Protein AF-A0A2G9U7H6-F1 (afdb_monomer_lite)

Secondary structure (DSSP, 8-state):
-HHHHHHHHHHHHHHHHHHHHHHHSPPSEEEEEEPPPGGGSTT--PPEEEEEEEETTEEEEEEE--TT--S-EEEEEETTTTEEEEEEGGGGGT--EEEEEE--TTT---HHHHHHHHHHHTT-S--SS-------EEEEE-SS-GGGTSSS--GGGTTPEEEEEEE-SS-GGG-

Radius of gyration: 20.84 Å; chains: 1; bounding box: 71×37×54 Å

pLDDT: mean 87.82, std 8.72, range [56.84, 98.0]

Foldseek 3Di:
DVVVVVVVVVVVVVVVVVVCVVLPFQDQWFKFWEFDPPVQQPPDGDTWIWIWGDDAQKIWIWIDDHTVDPFIWIWIQRLVLQKIKIWTPVVVPPFGEIEMEGHDCPPPPTPRSVSNVRNVRRPPPYDPDDDDDAQFWDKDFDPDDCQVSHVNGDPSCVRGGYIYIDGHPDRPPPD

Organism: Teladorsagia circumcincta (NCBI:txid45464)

Sequence (175 aa):
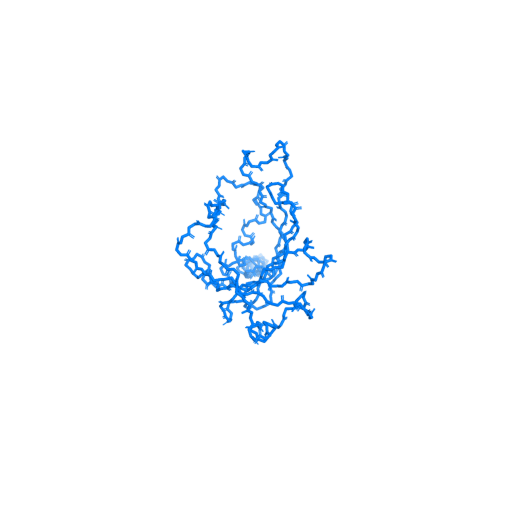MCIFLVVLGTICAIIAAIILSQVLKPPKNAHFSWQAPEQYRGGQNNPVRIDMKADNDQIRLQMQGALPFKGNYITYYDFKTNRVAVIDETLKSNSKMCFVMPLDRSNLRDADTMRRAAGRSTNKDSQTKGWDESWQYLPAPMVVNGQKIFDPPIPECEGARWVQLDYVANNQKSA

Structure (mmCIF, N/CA/C/O backbone):
data_AF-A0A2G9U7H6-F1
#
_entry.id   AF-A0A2G9U7H6-F1
#
loop_
_atom_site.group_PDB
_atom_site.id
_atom_site.type_symbol
_atom_site.label_atom_id
_atom_site.label_alt_id
_atom_site.label_comp_id
_atom_site.label_asym_id
_atom_site.label_entity_id
_atom_site.label_seq_id
_atom_site.pdbx_PDB_ins_code
_atom_site.Cartn_x
_atom_site.Cartn_y
_atom_site.Cartn_z
_atom_site.occupancy
_atom_site.B_iso_or_equiv
_atom_site.auth_seq_id
_atom_site.auth_comp_id
_atom_site.auth_asym_id
_atom_site.auth_atom_id
_atom_site.pdbx_PDB_model_num
ATOM 1 N N . MET A 1 1 ? 46.409 -8.366 -32.058 1.00 65.12 1 MET A N 1
ATOM 2 C CA . MET A 1 1 ? 45.033 -7.955 -32.423 1.00 65.12 1 MET A CA 1
ATOM 3 C C . MET A 1 1 ? 43.967 -8.888 -31.841 1.00 65.12 1 MET A C 1
ATOM 5 O O . MET A 1 1 ? 43.068 -8.387 -31.183 1.00 65.12 1 MET A O 1
ATOM 9 N N . CYS A 1 2 ? 44.090 -10.218 -31.965 1.00 75.75 2 CYS A N 1
ATOM 10 C CA . CYS A 1 2 ? 43.107 -11.164 -31.402 1.00 75.75 2 CYS A CA 1
ATOM 11 C C . CYS A 1 2 ? 42.929 -11.069 -29.877 1.00 75.75 2 CYS A C 1
ATOM 13 O O . CYS A 1 2 ? 41.802 -11.064 -29.401 1.00 75.75 2 CYS A O 1
ATOM 15 N N . ILE A 1 3 ? 44.015 -10.914 -29.110 1.00 81.62 3 ILE A N 1
ATOM 16 C CA . ILE A 1 3 ? 43.941 -10.801 -27.640 1.00 81.62 3 ILE A CA 1
ATOM 17 C C . ILE A 1 3 ? 43.140 -9.560 -27.213 1.00 81.62 3 ILE A C 1
ATOM 19 O O . ILE A 1 3 ? 42.321 -9.637 -26.307 1.00 81.62 3 ILE A O 1
ATOM 23 N N . PHE A 1 4 ? 43.315 -8.435 -27.910 1.00 84.38 4 PHE A N 1
ATOM 24 C CA . PHE A 1 4 ? 42.593 -7.195 -27.617 1.00 84.38 4 PHE A CA 1
ATOM 25 C C . PHE A 1 4 ? 41.082 -7.331 -27.862 1.00 84.38 4 PHE A C 1
ATOM 27 O O . PHE A 1 4 ? 40.287 -6.895 -27.037 1.00 84.38 4 PHE A O 1
ATOM 34 N N . LEU A 1 5 ? 40.678 -7.997 -28.950 1.00 86.44 5 LEU A N 1
ATOM 35 C CA . LEU A 1 5 ? 39.264 -8.255 -29.249 1.00 86.44 5 LEU A CA 1
ATOM 36 C C . LEU A 1 5 ? 38.622 -9.222 -28.245 1.00 86.44 5 LEU A C 1
ATOM 38 O O . LEU A 1 5 ? 37.474 -9.022 -27.858 1.00 86.44 5 LEU A O 1
ATOM 42 N N . VAL A 1 6 ? 39.368 -10.231 -27.785 1.00 88.00 6 VAL A N 1
ATOM 43 C CA . VAL A 1 6 ? 38.900 -11.155 -26.740 1.00 88.00 6 VAL A CA 1
ATOM 44 C C . VAL A 1 6 ? 38.703 -10.416 -25.415 1.00 88.00 6 VAL A C 1
ATOM 46 O O . VAL A 1 6 ? 37.664 -10.582 -24.785 1.00 88.00 6 VAL A O 1
ATOM 49 N N . VAL A 1 7 ? 39.644 -9.551 -25.023 1.00 91.12 7 VAL A N 1
ATOM 50 C CA . VAL A 1 7 ? 39.528 -8.732 -23.803 1.00 91.12 7 VAL A CA 1
ATOM 51 C C . VAL A 1 7 ? 38.365 -7.738 -23.899 1.00 91.12 7 VAL A C 1
ATOM 53 O O . VAL A 1 7 ? 37.612 -7.579 -22.943 1.00 91.12 7 VAL A O 1
ATOM 56 N N . LEU A 1 8 ? 38.161 -7.098 -25.052 1.00 90.44 8 LEU A N 1
ATOM 57 C CA . LEU A 1 8 ? 37.025 -6.195 -25.250 1.00 90.44 8 LEU A CA 1
ATOM 58 C C . LEU A 1 8 ? 35.686 -6.950 -25.167 1.00 90.44 8 LEU A C 1
ATOM 60 O O . LEU A 1 8 ? 34.760 -6.499 -24.495 1.00 90.44 8 LEU A O 1
ATOM 64 N N . GLY A 1 9 ? 35.600 -8.124 -25.800 1.00 91.31 9 GLY A N 1
ATOM 65 C CA . GLY A 1 9 ? 34.406 -8.967 -25.780 1.00 91.31 9 GLY A CA 1
ATOM 66 C C . GLY A 1 9 ? 34.035 -9.449 -24.376 1.00 91.31 9 GLY A C 1
ATOM 67 O O . GLY A 1 9 ? 32.862 -9.400 -24.003 1.00 91.31 9 GLY A O 1
ATOM 68 N N . THR A 1 10 ? 35.017 -9.855 -23.564 1.00 89.25 10 THR A N 1
ATOM 69 C CA . THR A 1 10 ? 34.764 -10.272 -22.175 1.00 89.25 10 THR A CA 1
ATOM 70 C C . THR A 1 10 ? 34.323 -9.105 -21.299 1.00 89.25 10 THR A C 1
ATOM 72 O O . THR A 1 10 ? 33.387 -9.265 -20.517 1.00 89.25 10 THR A O 1
ATOM 75 N N . ILE A 1 11 ? 34.911 -7.916 -21.467 1.00 92.12 11 ILE A N 1
ATOM 76 C CA . ILE A 1 11 ? 34.486 -6.706 -20.749 1.00 92.12 11 ILE A CA 1
ATOM 77 C C . ILE A 1 11 ? 33.033 -6.355 -21.096 1.00 92.12 11 ILE A C 1
ATOM 79 O O . ILE A 1 11 ? 32.225 -6.150 -20.190 1.00 92.12 11 ILE A O 1
ATOM 83 N N . CYS A 1 12 ? 32.662 -6.348 -22.380 1.00 92.00 12 CYS A N 1
ATOM 84 C CA . CYS A 1 12 ? 31.282 -6.091 -22.798 1.00 92.00 12 CYS A CA 1
ATOM 85 C C . CYS A 1 12 ? 30.300 -7.129 -22.235 1.00 92.00 12 CYS A C 1
ATOM 87 O O . CYS A 1 12 ? 29.224 -6.755 -21.768 1.00 92.00 12 CYS A O 1
ATOM 89 N N . ALA A 1 13 ? 30.668 -8.414 -22.231 1.00 89.94 13 ALA A N 1
ATOM 90 C CA . ALA A 1 13 ? 29.835 -9.477 -21.671 1.00 89.94 13 ALA A CA 1
ATOM 91 C C . ALA A 1 13 ? 29.635 -9.323 -20.153 1.00 89.94 13 ALA A C 1
ATOM 93 O O . ALA A 1 13 ? 28.516 -9.477 -19.664 1.00 89.94 13 ALA A O 1
ATOM 94 N N . ILE A 1 14 ? 30.690 -8.962 -19.413 1.00 90.31 14 ILE A N 1
ATOM 95 C CA . ILE A 1 14 ? 30.610 -8.697 -17.969 1.00 90.31 14 ILE A CA 1
ATOM 96 C C . ILE A 1 14 ? 29.706 -7.490 -17.699 1.00 90.31 14 ILE A C 1
ATOM 98 O O . ILE A 1 14 ? 28.815 -7.575 -16.856 1.00 90.31 14 ILE A O 1
ATOM 102 N N . ILE A 1 15 ? 29.879 -6.387 -18.435 1.00 88.06 15 ILE A N 1
ATOM 103 C CA . ILE A 1 15 ? 29.039 -5.188 -18.291 1.00 88.06 15 ILE A CA 1
ATOM 104 C C . ILE A 1 15 ? 27.573 -5.522 -18.586 1.00 88.06 15 ILE A C 1
ATOM 106 O O . ILE A 1 15 ? 26.697 -5.172 -17.797 1.00 88.06 15 ILE A O 1
ATOM 110 N N . ALA A 1 16 ? 27.298 -6.245 -19.675 1.00 85.38 16 ALA A N 1
ATOM 111 C CA . ALA A 1 16 ? 25.947 -6.671 -20.019 1.00 85.38 16 ALA A CA 1
ATOM 112 C C . ALA A 1 16 ? 25.333 -7.540 -18.911 1.00 85.38 16 ALA A C 1
ATOM 114 O O . ALA A 1 16 ? 24.209 -7.276 -18.488 1.00 85.38 16 ALA A O 1
ATOM 115 N N . ALA A 1 17 ? 26.075 -8.521 -18.387 1.00 83.00 17 ALA A N 1
ATOM 116 C CA . ALA A 1 17 ? 25.619 -9.380 -17.297 1.00 83.00 17 ALA A CA 1
ATOM 117 C C . ALA A 1 17 ? 25.327 -8.590 -16.010 1.00 83.00 17 ALA A C 1
ATOM 119 O O . ALA A 1 17 ? 24.305 -8.825 -15.362 1.00 83.00 17 ALA A O 1
ATOM 120 N N . ILE A 1 18 ? 26.174 -7.615 -15.660 1.00 80.38 18 ILE A N 1
ATOM 121 C CA . ILE A 1 18 ? 25.956 -6.733 -14.507 1.00 80.38 18 ILE A CA 1
ATOM 122 C C . ILE A 1 18 ? 24.675 -5.918 -14.706 1.00 80.38 18 ILE A C 1
ATOM 124 O O . ILE A 1 18 ? 23.801 -5.962 -13.841 1.00 80.38 18 ILE A O 1
ATOM 128 N N . ILE A 1 19 ? 24.518 -5.249 -15.851 1.00 76.06 19 ILE A N 1
ATOM 129 C CA . ILE A 1 19 ? 23.327 -4.442 -16.151 1.00 76.06 19 ILE A CA 1
ATOM 130 C C . ILE A 1 19 ? 22.065 -5.315 -16.115 1.00 76.06 19 ILE A C 1
ATOM 132 O O . ILE A 1 19 ? 21.112 -4.981 -15.416 1.00 76.06 19 ILE A O 1
ATOM 136 N N . LEU A 1 20 ? 22.069 -6.471 -16.783 1.00 71.12 20 LEU A N 1
ATOM 137 C CA . LEU A 1 20 ? 20.948 -7.417 -16.779 1.00 71.12 20 LEU A CA 1
ATOM 138 C C . LEU A 1 20 ? 20.605 -7.881 -15.357 1.00 71.12 20 LEU A C 1
ATOM 140 O O . LEU A 1 20 ? 19.439 -7.867 -14.969 1.00 71.12 20 LEU A O 1
ATOM 144 N N . SER A 1 21 ? 21.605 -8.237 -14.547 1.00 66.88 21 SER A N 1
ATOM 145 C CA . SER A 1 21 ? 21.382 -8.713 -13.176 1.00 66.88 21 SER A CA 1
ATOM 146 C C . SER A 1 21 ? 20.824 -7.637 -12.235 1.00 66.88 21 SER A C 1
ATOM 148 O O . SER A 1 21 ? 20.052 -7.962 -11.329 1.00 66.88 21 SER A O 1
ATOM 150 N N . GLN A 1 22 ? 21.176 -6.366 -12.453 1.00 64.25 22 GLN A N 1
ATOM 151 C CA . GLN A 1 22 ? 20.668 -5.241 -11.667 1.00 64.25 22 GLN A CA 1
ATOM 152 C C . GLN A 1 22 ? 19.276 -4.794 -12.127 1.00 64.25 22 GLN A C 1
ATOM 154 O O . GLN A 1 22 ? 18.431 -4.498 -11.288 1.00 64.25 22 GLN A O 1
ATOM 159 N N . VAL A 1 23 ? 19.001 -4.812 -13.434 1.00 64.75 23 VAL A N 1
ATOM 160 C CA . VAL A 1 23 ? 17.697 -4.427 -14.003 1.00 64.75 23 VAL A CA 1
ATOM 161 C C . VAL A 1 23 ? 16.618 -5.490 -13.745 1.00 64.75 23 VAL A C 1
ATOM 163 O O . VAL A 1 23 ? 15.439 -5.163 -13.611 1.00 64.75 23 VAL A O 1
ATOM 166 N N . LEU A 1 24 ? 16.991 -6.771 -13.647 1.00 66.56 24 LEU A N 1
ATOM 167 C CA . LEU A 1 24 ? 16.030 -7.863 -13.447 1.00 66.56 24 LEU A CA 1
ATOM 168 C C . LEU A 1 24 ? 15.551 -8.016 -11.999 1.00 66.56 24 LEU A C 1
ATOM 170 O O . LEU A 1 24 ? 14.459 -8.562 -11.783 1.00 66.56 24 LEU A O 1
ATOM 174 N N . LYS A 1 25 ? 16.331 -7.567 -11.008 1.00 80.19 25 LYS A N 1
ATOM 175 C CA . LYS A 1 25 ? 15.925 -7.654 -9.602 1.00 80.19 25 LYS A CA 1
ATOM 176 C C . LYS A 1 25 ? 14.897 -6.562 -9.295 1.00 80.19 25 LYS A C 1
ATOM 178 O O . LYS A 1 25 ? 15.182 -5.389 -9.523 1.00 80.19 25 LYS A O 1
ATOM 183 N N . PRO A 1 26 ? 13.715 -6.912 -8.756 1.00 87.31 26 PRO A N 1
ATOM 184 C CA . PRO A 1 26 ? 12.746 -5.906 -8.346 1.00 87.31 26 PRO A CA 1
ATOM 185 C C . PRO A 1 26 ? 13.380 -4.936 -7.339 1.00 87.31 26 PRO A C 1
ATOM 187 O O . PRO A 1 26 ? 14.119 -5.380 -6.451 1.00 87.31 26 PRO A O 1
ATOM 190 N N . PRO A 1 27 ? 13.106 -3.627 -7.426 1.00 91.38 27 PRO A N 1
ATOM 191 C CA . PRO A 1 27 ? 13.693 -2.663 -6.509 1.00 91.38 27 PRO A CA 1
ATOM 192 C C . PRO A 1 27 ? 13.247 -2.932 -5.068 1.00 91.38 27 PRO A C 1
ATOM 194 O O . PRO A 1 27 ? 12.122 -3.368 -4.823 1.00 91.38 27 PRO A O 1
ATOM 197 N N . LYS A 1 28 ? 14.135 -2.678 -4.100 1.00 94.31 28 LYS A N 1
ATOM 198 C CA . LYS A 1 28 ? 13.762 -2.644 -2.674 1.00 94.31 28 LYS A CA 1
ATOM 199 C C . LYS A 1 28 ? 13.197 -1.288 -2.259 1.00 94.31 28 LYS A C 1
ATOM 201 O O . LYS A 1 28 ? 12.392 -1.230 -1.344 1.00 94.31 28 LYS A O 1
ATOM 206 N N . ASN A 1 29 ? 13.595 -0.221 -2.945 1.00 95.94 29 ASN A N 1
ATOM 207 C CA . ASN A 1 29 ? 13.079 1.124 -2.732 1.00 95.94 29 ASN A CA 1
ATOM 208 C C . ASN A 1 29 ? 12.625 1.696 -4.073 1.00 95.94 29 ASN A C 1
ATOM 210 O O . ASN A 1 29 ? 13.314 1.503 -5.075 1.00 95.94 29 ASN A O 1
ATOM 214 N N . ALA A 1 30 ? 11.491 2.386 -4.098 1.00 95.12 30 ALA A N 1
ATOM 215 C CA . ALA A 1 30 ? 11.021 3.092 -5.285 1.00 95.12 30 ALA A CA 1
ATOM 216 C C . ALA A 1 30 ? 10.327 4.390 -4.879 1.00 95.12 30 ALA A C 1
ATOM 218 O O . ALA A 1 30 ? 9.682 4.448 -3.835 1.00 95.12 30 ALA A O 1
ATOM 219 N N . HIS A 1 31 ? 10.445 5.399 -5.733 1.00 95.12 31 HIS A N 1
ATOM 220 C CA . HIS A 1 31 ? 9.799 6.694 -5.573 1.00 95.12 31 HIS A CA 1
ATOM 221 C C . HIS A 1 31 ? 8.973 6.928 -6.821 1.00 95.12 31 HIS A C 1
ATOM 223 O O . HIS A 1 31 ? 9.514 6.911 -7.924 1.00 95.12 31 HIS A O 1
ATOM 229 N N . PHE A 1 32 ? 7.671 7.091 -6.666 1.00 92.69 32 PHE A N 1
ATOM 230 C CA . PHE A 1 32 ? 6.789 7.312 -7.800 1.00 92.69 32 PHE A CA 1
ATOM 231 C C . PHE A 1 32 ? 5.682 8.279 -7.424 1.00 92.69 32 PHE A C 1
ATOM 233 O O . PHE A 1 32 ? 5.416 8.543 -6.249 1.00 92.69 32 PHE A O 1
ATOM 240 N N . SER A 1 33 ? 5.060 8.841 -8.447 1.00 91.12 33 SER A N 1
ATOM 241 C CA . SER A 1 33 ? 3.994 9.808 -8.294 1.00 91.12 33 SER A CA 1
ATOM 242 C C . SER A 1 33 ? 2.708 9.282 -8.914 1.00 91.12 33 SER A C 1
ATOM 244 O O . SER A 1 33 ? 2.697 8.450 -9.827 1.00 91.12 33 SER A O 1
ATOM 246 N N . TRP A 1 34 ? 1.596 9.756 -8.373 1.00 88.19 34 TRP A N 1
ATOM 247 C CA . TRP A 1 34 ? 0.282 9.534 -8.939 1.00 88.19 34 TRP A CA 1
ATOM 248 C C . TRP A 1 34 ? -0.440 10.870 -9.023 1.00 88.19 34 TRP A C 1
ATOM 250 O O . TRP A 1 34 ? -0.616 11.569 -8.025 1.00 88.19 34 TRP A O 1
ATOM 260 N N . GLN A 1 35 ? -0.846 11.233 -10.233 1.00 87.50 35 GLN A N 1
ATOM 261 C CA . GLN A 1 35 ? -1.652 12.418 -10.469 1.00 87.50 35 GLN A CA 1
ATOM 262 C C . GLN A 1 35 ? -3.107 11.989 -10.641 1.00 87.50 35 GLN A C 1
ATOM 264 O O . GLN A 1 35 ? -3.428 11.243 -11.567 1.00 87.50 35 GLN A O 1
ATOM 269 N N . ALA A 1 36 ? -3.987 12.497 -9.780 1.00 86.19 36 ALA A N 1
ATOM 270 C CA . ALA A 1 36 ? -5.419 12.245 -9.887 1.00 86.19 36 ALA A CA 1
ATOM 271 C C . ALA A 1 36 ? -5.982 12.739 -11.236 1.00 86.19 36 ALA A C 1
ATOM 273 O O . ALA A 1 36 ? -5.422 13.665 -11.827 1.00 86.19 36 ALA A O 1
ATOM 274 N N . PRO A 1 37 ? -7.098 12.193 -11.743 1.00 84.94 37 PRO A N 1
ATOM 275 C CA . PRO A 1 37 ? -7.842 12.801 -12.848 1.00 84.94 37 PRO A CA 1
ATOM 276 C C . PRO A 1 37 ? -8.239 14.256 -12.550 1.00 84.94 37 PRO A C 1
ATOM 278 O O . PRO A 1 37 ? -8.493 14.598 -11.396 1.00 84.94 37 PRO A O 1
ATOM 281 N N . GLU A 1 38 ? -8.285 15.113 -13.575 1.00 85.94 38 GLU A N 1
ATOM 282 C CA . GLU A 1 38 ? -8.458 16.571 -13.435 1.00 85.94 38 GLU A CA 1
ATOM 283 C C . GLU A 1 38 ? -9.687 16.963 -12.602 1.00 85.94 38 GLU A C 1
ATOM 285 O O . GLU A 1 38 ? -9.589 17.821 -11.724 1.00 85.94 38 GLU A O 1
ATOM 290 N N . GLN A 1 39 ? -10.804 16.251 -12.778 1.00 86.31 39 GLN A N 1
ATOM 291 C CA . GLN A 1 39 ? -12.049 16.487 -12.046 1.00 86.31 39 GLN A CA 1
ATOM 292 C C . GLN A 1 39 ? -11.930 16.332 -10.517 1.00 86.31 39 GLN A C 1
ATOM 294 O O . GLN A 1 39 ? -12.761 16.865 -9.788 1.00 86.31 39 GLN A O 1
ATOM 299 N N . TYR A 1 40 ? -10.904 15.633 -10.017 1.00 85.81 40 TYR A N 1
ATOM 300 C CA . TYR A 1 40 ? -10.678 15.407 -8.582 1.00 85.81 40 TYR A CA 1
ATOM 301 C C . TYR A 1 40 ? -9.586 16.299 -7.983 1.00 85.81 40 TYR A C 1
ATOM 303 O O . TYR A 1 40 ? -9.330 16.241 -6.781 1.00 85.81 40 TYR A O 1
ATOM 311 N N . ARG A 1 41 ? -8.932 17.130 -8.801 1.00 87.38 41 ARG A N 1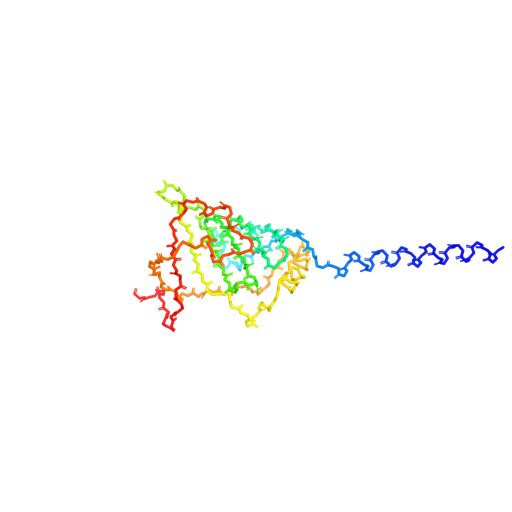
ATOM 312 C CA . ARG A 1 41 ? -7.782 17.929 -8.363 1.00 87.38 41 ARG A CA 1
ATOM 313 C C . ARG A 1 41 ? -8.147 19.255 -7.707 1.00 87.38 41 ARG A C 1
ATOM 315 O O . ARG A 1 41 ? -7.273 19.898 -7.134 1.00 87.38 41 ARG A O 1
ATOM 322 N N . GLY A 1 42 ? -9.385 19.725 -7.861 1.00 86.75 42 GLY A N 1
ATOM 323 C CA . GLY A 1 42 ? -9.788 21.055 -7.387 1.00 86.75 42 GLY A CA 1
ATOM 324 C C . GLY A 1 42 ? -8.906 22.189 -7.934 1.00 86.75 42 GLY A C 1
ATOM 325 O O . GLY A 1 42 ? -8.591 23.121 -7.200 1.00 86.75 42 GLY A O 1
ATOM 326 N N . GLY A 1 43 ? -8.442 22.075 -9.186 1.00 86.19 43 GLY A N 1
ATOM 327 C CA . GLY A 1 43 ? -7.564 23.058 -9.839 1.00 86.19 43 GLY A CA 1
ATOM 328 C C . GLY A 1 43 ? -6.072 22.965 -9.484 1.00 86.19 43 GLY A C 1
ATOM 329 O O . GLY A 1 43 ? -5.282 23.755 -9.995 1.00 86.19 43 GLY A O 1
ATOM 330 N N . GLN A 1 44 ? -5.655 22.019 -8.638 1.00 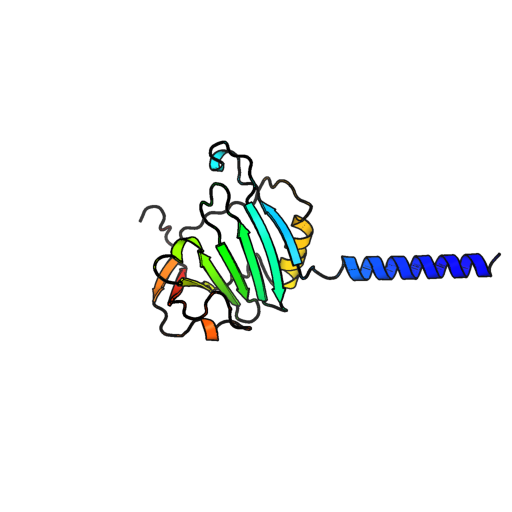84.44 44 GLN A N 1
ATOM 331 C CA . GLN A 1 44 ? -4.241 21.804 -8.304 1.00 84.44 44 GLN A CA 1
ATOM 332 C C . GLN A 1 44 ? -3.564 20.835 -9.287 1.00 84.44 44 GLN A C 1
ATOM 334 O O . GLN A 1 44 ? -4.200 19.945 -9.830 1.00 84.44 44 GLN A O 1
ATOM 339 N N . ASN A 1 45 ? -2.251 20.952 -9.490 1.00 87.38 45 ASN A N 1
ATOM 340 C CA . ASN A 1 45 ? -1.473 20.009 -10.317 1.00 87.38 45 ASN A CA 1
ATOM 341 C C . ASN A 1 45 ? -0.333 19.344 -9.537 1.00 87.38 45 ASN A C 1
ATOM 343 O O . ASN A 1 45 ? 0.639 18.871 -10.117 1.00 87.38 45 ASN A O 1
ATOM 347 N N . ASN A 1 46 ? -0.450 19.316 -8.210 1.00 89.12 46 ASN A N 1
ATOM 348 C CA . ASN A 1 46 ? 0.488 18.587 -7.372 1.00 89.12 46 ASN A CA 1
ATOM 349 C C . ASN A 1 46 ? 0.121 17.097 -7.395 1.00 89.12 46 ASN A C 1
ATOM 351 O O . ASN A 1 46 ? -1.049 16.770 -7.161 1.00 89.12 46 ASN A O 1
ATOM 355 N N . PRO A 1 47 ? 1.081 16.197 -7.650 1.00 90.06 47 PRO A N 1
ATOM 356 C CA . PRO A 1 47 ? 0.828 14.773 -7.571 1.00 90.06 47 PRO A CA 1
ATOM 357 C C . PRO A 1 47 ? 0.923 14.289 -6.127 1.00 90.06 47 PRO A C 1
ATOM 359 O O . PRO A 1 47 ? 1.658 14.841 -5.304 1.00 90.06 47 PRO A O 1
ATOM 362 N N . VAL A 1 48 ? 0.244 13.183 -5.854 1.00 91.88 48 VAL A N 1
ATOM 363 C CA . VAL A 1 48 ? 0.527 12.349 -4.690 1.00 91.88 48 VAL A CA 1
ATOM 364 C C . VAL A 1 48 ? 1.910 11.736 -4.880 1.00 91.88 48 VAL A C 1
ATOM 366 O O . VAL A 1 48 ? 2.207 11.198 -5.950 1.00 91.88 48 VAL A O 1
ATOM 369 N N . ARG A 1 49 ? 2.761 11.801 -3.855 1.00 93.81 49 ARG A N 1
ATOM 370 C CA . ARG A 1 49 ? 4.088 11.165 -3.878 1.00 93.81 49 ARG A CA 1
ATOM 371 C C . ARG A 1 49 ? 4.073 9.916 -3.020 1.00 93.81 49 ARG A C 1
ATOM 373 O O . ARG A 1 49 ? 3.520 9.939 -1.924 1.00 93.81 49 ARG A O 1
ATOM 380 N N . ILE A 1 50 ? 4.667 8.840 -3.518 1.00 95.38 50 ILE A N 1
ATOM 381 C CA . ILE A 1 50 ? 4.673 7.546 -2.847 1.00 95.38 50 ILE A CA 1
ATOM 382 C C . ILE A 1 50 ? 6.110 7.043 -2.754 1.00 95.38 50 ILE A C 1
ATOM 384 O O . ILE A 1 50 ? 6.777 6.815 -3.765 1.00 95.38 50 ILE A O 1
ATOM 388 N N . ASP A 1 51 ? 6.553 6.840 -1.518 1.00 97.38 51 ASP A N 1
ATOM 389 C CA . ASP A 1 51 ? 7.832 6.235 -1.179 1.00 97.38 51 ASP A CA 1
ATOM 390 C C . ASP A 1 51 ? 7.605 4.775 -0.780 1.00 97.38 51 ASP A C 1
ATOM 392 O O . ASP A 1 51 ? 6.973 4.482 0.239 1.00 97.38 51 ASP A O 1
ATOM 396 N N . MET A 1 52 ? 8.128 3.845 -1.574 1.00 97.69 52 MET A N 1
ATOM 397 C CA . MET A 1 52 ? 8.089 2.414 -1.290 1.00 97.69 52 MET A CA 1
ATOM 398 C C . MET A 1 52 ? 9.389 1.959 -0.631 1.00 97.69 52 MET A C 1
ATOM 400 O O . MET A 1 52 ? 10.473 2.251 -1.138 1.00 97.69 52 MET A O 1
ATOM 404 N N . LYS A 1 53 ? 9.273 1.151 0.425 1.00 97.81 53 LYS A N 1
ATOM 405 C CA . LYS A 1 53 ? 10.356 0.338 0.989 1.00 97.81 53 LYS A CA 1
ATOM 406 C C . LYS A 1 53 ? 9.881 -1.104 1.134 1.00 97.81 53 LYS A C 1
ATOM 408 O O . LYS A 1 53 ? 8.806 -1.339 1.672 1.00 97.81 53 LYS A O 1
ATOM 413 N N . ALA A 1 54 ? 10.670 -2.057 0.664 1.00 96.06 54 ALA A N 1
ATOM 414 C CA . ALA A 1 54 ? 10.376 -3.479 0.767 1.00 96.06 54 ALA A CA 1
ATOM 415 C C . ALA A 1 54 ? 11.370 -4.169 1.703 1.00 96.06 54 ALA A C 1
ATOM 417 O O . ALA A 1 54 ? 12.587 -4.054 1.518 1.00 96.06 54 ALA A O 1
ATOM 418 N N . ASP A 1 55 ? 10.833 -4.932 2.647 1.00 94.06 55 ASP A N 1
ATOM 419 C CA . ASP A 1 55 ? 11.561 -5.865 3.492 1.00 94.06 55 ASP A CA 1
ATOM 420 C C . ASP A 1 55 ? 10.989 -7.273 3.282 1.00 94.06 55 ASP A C 1
ATOM 422 O O . ASP A 1 55 ? 9.922 -7.620 3.781 1.00 94.06 55 ASP A O 1
ATOM 426 N N . ASN A 1 56 ? 11.683 -8.068 2.464 1.00 89.00 56 ASN A N 1
ATOM 427 C CA . ASN A 1 56 ? 11.231 -9.386 2.006 1.00 89.00 56 ASN A CA 1
ATOM 428 C C . ASN A 1 56 ? 9.806 -9.346 1.412 1.00 89.00 56 ASN A C 1
ATOM 430 O O . ASN A 1 56 ? 9.596 -8.708 0.376 1.00 89.00 56 ASN A O 1
ATOM 434 N N . ASP A 1 57 ? 8.859 -10.028 2.061 1.00 94.75 57 ASP A N 1
ATOM 435 C CA . ASP A 1 57 ? 7.449 -10.132 1.676 1.00 94.75 57 ASP A CA 1
ATOM 436 C C . ASP A 1 57 ? 6.570 -9.034 2.289 1.00 94.75 57 ASP A C 1
ATOM 438 O O . ASP A 1 57 ? 5.354 -9.058 2.115 1.00 94.75 57 ASP A O 1
ATOM 442 N N . GLN A 1 58 ? 7.156 -8.060 2.986 1.00 96.88 58 GLN A N 1
ATOM 443 C CA . GLN A 1 58 ? 6.443 -6.907 3.516 1.00 96.88 58 GLN A CA 1
ATOM 444 C C . GLN A 1 58 ? 6.846 -5.633 2.767 1.00 96.88 58 GLN A C 1
ATOM 446 O O . GLN A 1 58 ? 8.025 -5.317 2.602 1.00 96.88 58 GLN A O 1
ATOM 451 N N . ILE A 1 59 ? 5.857 -4.877 2.292 1.00 97.69 59 ILE A N 1
ATOM 452 C CA . ILE A 1 59 ? 6.060 -3.647 1.526 1.00 97.69 59 ILE A CA 1
ATOM 453 C C . ILE A 1 59 ? 5.381 -2.487 2.232 1.00 97.69 59 ILE A C 1
ATOM 455 O O . ILE A 1 59 ? 4.164 -2.456 2.389 1.00 97.69 59 ILE A O 1
ATOM 459 N N . ARG A 1 60 ? 6.183 -1.495 2.596 1.00 98.00 60 ARG A N 1
ATOM 460 C CA . ARG A 1 60 ? 5.752 -0.220 3.150 1.00 98.00 60 ARG A CA 1
ATOM 461 C C . ARG A 1 60 ? 5.614 0.807 2.035 1.00 98.00 60 ARG A C 1
ATOM 463 O O . ARG A 1 60 ? 6.585 1.081 1.333 1.00 98.00 60 ARG A O 1
ATOM 470 N N . LEU A 1 61 ? 4.448 1.428 1.928 1.00 97.50 61 LEU A N 1
ATOM 471 C CA . LEU A 1 61 ? 4.191 2.604 1.102 1.00 97.50 61 LEU A CA 1
ATOM 472 C C . LEU A 1 61 ? 3.913 3.797 2.008 1.00 97.50 61 LEU A C 1
ATOM 474 O O . LEU A 1 61 ? 3.002 3.747 2.828 1.00 97.50 61 LEU A O 1
ATOM 478 N N . GLN A 1 62 ? 4.677 4.870 1.856 1.00 97.31 62 GLN A N 1
ATOM 479 C CA . GLN A 1 62 ? 4.396 6.147 2.500 1.00 97.31 62 GLN A CA 1
ATOM 480 C C . GLN A 1 62 ? 3.917 7.137 1.455 1.00 97.31 62 GLN A C 1
ATOM 482 O O . GLN A 1 62 ? 4.647 7.487 0.532 1.00 97.31 62 GLN A O 1
ATOM 487 N N . MET A 1 63 ? 2.673 7.561 1.615 1.00 95.31 63 MET A N 1
ATOM 488 C CA . MET A 1 63 ? 1.984 8.468 0.725 1.00 95.31 63 MET A CA 1
ATOM 489 C C . MET A 1 63 ? 1.986 9.876 1.312 1.00 95.31 63 MET A C 1
ATOM 491 O O . MET A 1 63 ? 1.472 10.103 2.408 1.00 95.31 63 MET A O 1
ATOM 495 N N . GLN A 1 64 ? 2.518 10.822 0.546 1.00 95.00 64 GLN A N 1
ATOM 496 C CA . GLN A 1 64 ? 2.342 12.251 0.773 1.00 95.00 64 GLN A C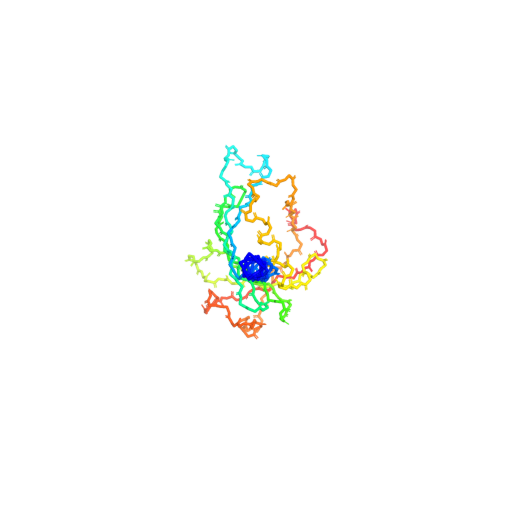A 1
ATOM 497 C C . GLN A 1 64 ? 1.136 12.713 -0.043 1.00 95.00 64 GLN A C 1
ATOM 499 O O . GLN A 1 64 ? 1.151 12.638 -1.277 1.00 95.00 64 GLN A O 1
ATOM 504 N N . GLY A 1 65 ? 0.084 13.138 0.655 1.00 91.62 65 GLY A N 1
ATOM 505 C CA . GLY A 1 65 ? -1.203 13.467 0.054 1.00 91.62 65 GLY A CA 1
ATOM 506 C C . GLY A 1 65 ? -1.163 14.710 -0.835 1.00 91.62 65 GLY A C 1
ATOM 507 O O . GLY A 1 65 ? -0.498 15.701 -0.541 1.00 91.62 65 GLY A O 1
ATOM 508 N N . ALA A 1 66 ? -1.937 14.650 -1.912 1.00 91.00 66 ALA A N 1
ATOM 509 C CA . ALA A 1 66 ? -2.382 15.776 -2.720 1.00 91.00 66 ALA A CA 1
ATOM 510 C C . ALA A 1 66 ? -3.844 15.507 -3.107 1.00 91.00 66 ALA A C 1
ATOM 512 O O . ALA A 1 66 ? -4.276 14.349 -3.071 1.00 91.00 66 ALA A O 1
ATOM 513 N N . LEU A 1 67 ? -4.609 16.545 -3.471 1.00 89.00 67 LEU A N 1
ATOM 514 C CA . LEU A 1 67 ? -6.032 16.384 -3.796 1.00 89.00 67 LEU A CA 1
ATOM 515 C C . LEU A 1 67 ? -6.255 15.225 -4.793 1.00 89.00 67 LEU A C 1
ATOM 517 O O . LEU A 1 67 ? -5.563 15.157 -5.813 1.00 89.00 67 LEU A O 1
ATOM 521 N N . PRO A 1 68 ? -7.194 14.305 -4.499 1.00 86.06 68 PRO A N 1
ATOM 522 C CA . PRO A 1 68 ? -8.261 14.410 -3.491 1.00 86.06 68 PRO A CA 1
ATOM 523 C C . PRO A 1 68 ? -7.872 13.999 -2.056 1.00 86.06 68 PRO A C 1
ATOM 525 O O . PRO A 1 68 ? -8.663 14.194 -1.132 1.00 86.06 68 PRO A O 1
ATOM 528 N N . PHE A 1 69 ? -6.671 13.465 -1.833 1.00 89.25 69 PHE A N 1
ATOM 529 C CA . PHE A 1 69 ? -6.217 13.052 -0.507 1.00 89.25 69 PHE A CA 1
ATOM 530 C C . PHE A 1 69 ? -5.707 14.249 0.296 1.00 89.25 69 PHE A C 1
ATOM 532 O O . PHE A 1 69 ? -4.697 14.865 -0.039 1.00 89.25 69 PHE A O 1
ATOM 539 N N . LYS A 1 70 ? -6.407 14.573 1.385 1.00 85.81 70 LYS A N 1
ATOM 540 C CA . LYS A 1 70 ? -6.036 15.681 2.284 1.00 85.81 70 LYS A CA 1
ATOM 541 C C . LYS A 1 70 ? -4.955 15.308 3.304 1.00 85.81 70 LYS A C 1
ATOM 543 O O . LYS A 1 70 ? -4.375 16.200 3.912 1.00 85.81 70 LYS A O 1
ATOM 548 N N . GLY A 1 71 ? -4.731 14.014 3.519 1.00 89.75 71 GLY A N 1
ATOM 549 C CA . GLY A 1 71 ? -3.837 13.481 4.544 1.00 89.75 71 GLY A CA 1
ATOM 550 C C . GLY A 1 71 ? -2.664 12.695 3.973 1.00 89.75 71 GLY A C 1
ATOM 551 O O . GLY A 1 71 ? -2.652 12.320 2.800 1.00 89.75 71 GLY A O 1
ATOM 552 N N . ASN A 1 72 ? -1.700 12.418 4.845 1.00 93.62 72 ASN A N 1
ATOM 553 C CA . ASN A 1 72 ? -0.631 11.465 4.581 1.00 93.62 72 ASN A CA 1
ATOM 554 C C . ASN A 1 72 ? -1.012 10.105 5.155 1.00 93.62 72 ASN A C 1
ATOM 556 O O . ASN A 1 72 ? -1.651 10.017 6.207 1.00 93.62 72 ASN A O 1
ATOM 560 N N . TYR A 1 73 ? -0.598 9.053 4.463 1.00 94.50 73 TYR A N 1
ATOM 561 C CA . TYR A 1 73 ? -0.944 7.689 4.829 1.00 94.50 73 TYR A CA 1
ATOM 562 C C . TYR A 1 73 ? 0.285 6.805 4.736 1.00 94.50 73 TYR A C 1
ATOM 564 O O . TYR A 1 73 ? 1.106 6.948 3.830 1.00 94.50 73 TYR A O 1
ATOM 572 N N . ILE A 1 74 ? 0.392 5.851 5.648 1.00 96.62 74 ILE A N 1
ATOM 573 C CA . ILE A 1 74 ? 1.369 4.772 5.558 1.00 96.62 74 ILE A CA 1
ATOM 574 C C . ILE A 1 74 ? 0.582 3.483 5.400 1.00 96.62 74 ILE A C 1
ATOM 576 O O . ILE A 1 74 ? -0.369 3.237 6.132 1.00 96.62 74 ILE A O 1
ATOM 580 N N . THR A 1 75 ? 0.944 2.673 4.417 1.00 96.56 75 THR A N 1
ATOM 581 C CA . THR A 1 75 ? 0.316 1.375 4.185 1.00 96.56 75 THR A CA 1
ATOM 582 C C . THR A 1 75 ? 1.377 0.293 4.187 1.00 96.56 75 THR A C 1
ATOM 584 O O . THR A 1 75 ? 2.403 0.435 3.526 1.00 96.56 75 THR A O 1
ATOM 587 N N . TYR A 1 76 ? 1.125 -0.789 4.908 1.00 97.62 76 TYR A N 1
ATOM 588 C CA . TYR A 1 76 ? 1.943 -1.993 4.878 1.00 97.62 76 TYR A CA 1
ATOM 589 C C . TYR A 1 76 ? 1.178 -3.100 4.179 1.00 97.62 76 TYR A C 1
ATOM 591 O O . TYR A 1 76 ? 0.066 -3.418 4.580 1.00 97.62 76 TYR A O 1
ATOM 599 N N . TYR A 1 77 ? 1.784 -3.696 3.162 1.00 97.38 77 TYR A N 1
ATOM 600 C CA . TYR A 1 77 ? 1.305 -4.887 2.478 1.00 97.38 77 TYR A CA 1
ATOM 601 C C . TYR A 1 77 ? 2.168 -6.055 2.925 1.00 97.38 77 TYR A C 1
ATOM 603 O O . TYR A 1 77 ? 3.349 -6.097 2.594 1.00 97.38 77 TYR A O 1
ATOM 611 N N . ASP A 1 78 ? 1.597 -6.990 3.671 1.00 96.81 78 ASP A N 1
ATOM 612 C CA . ASP A 1 78 ? 2.293 -8.187 4.125 1.00 96.81 78 ASP A CA 1
ATOM 613 C C . ASP A 1 78 ? 1.795 -9.400 3.337 1.00 96.81 78 ASP A C 1
ATOM 615 O O . ASP A 1 78 ? 0.696 -9.934 3.540 1.00 96.81 78 ASP A O 1
ATOM 619 N N . PHE A 1 79 ? 2.631 -9.821 2.391 1.00 96.38 79 PHE A N 1
ATOM 620 C CA . PHE A 1 79 ? 2.361 -10.937 1.502 1.00 96.38 79 PHE A CA 1
ATOM 621 C C . PHE A 1 79 ? 2.616 -12.296 2.178 1.00 96.38 79 PHE A C 1
ATOM 623 O O . PHE A 1 79 ? 2.202 -13.318 1.627 1.00 96.38 79 PHE A O 1
ATOM 630 N N . LYS A 1 80 ? 3.225 -12.348 3.366 1.00 95.25 80 LYS A N 1
ATOM 631 C CA . LYS A 1 80 ? 3.366 -13.590 4.134 1.00 95.25 80 LYS A CA 1
ATOM 632 C C . LYS A 1 80 ? 2.096 -13.885 4.927 1.00 95.25 80 LYS A C 1
ATOM 634 O O . LYS A 1 80 ? 1.609 -15.013 4.920 1.00 95.25 80 LYS A O 1
ATOM 639 N N . THR A 1 81 ? 1.534 -12.863 5.566 1.00 94.81 81 THR A N 1
ATOM 640 C CA . THR A 1 81 ? 0.365 -12.996 6.457 1.00 94.81 81 THR A CA 1
ATOM 641 C C . THR A 1 81 ? -0.961 -12.698 5.751 1.00 94.81 81 THR A C 1
ATOM 643 O O . THR A 1 81 ? -2.037 -12.959 6.291 1.00 94.81 81 THR A O 1
ATOM 646 N N . ASN A 1 82 ? -0.892 -12.226 4.502 1.00 95.31 82 ASN A N 1
ATOM 647 C CA . ASN A 1 82 ? -2.024 -11.855 3.657 1.00 95.31 82 ASN A CA 1
ATOM 648 C C . ASN A 1 82 ? -2.876 -10.720 4.242 1.00 95.31 82 ASN A C 1
ATOM 650 O O . ASN A 1 82 ? -4.112 -10.758 4.215 1.00 95.31 82 ASN A O 1
ATOM 654 N N . ARG A 1 83 ? -2.203 -9.704 4.780 1.00 95.06 83 ARG A N 1
ATOM 655 C CA . ARG A 1 83 ? -2.833 -8.567 5.452 1.00 95.06 83 ARG A CA 1
ATOM 656 C C . ARG A 1 83 ? -2.290 -7.251 4.934 1.00 95.06 83 ARG A C 1
ATOM 658 O O . ARG A 1 83 ? -1.148 -7.154 4.493 1.00 95.06 83 ARG A O 1
ATOM 665 N N . VAL A 1 84 ? -3.130 -6.232 5.029 1.00 95.88 84 VAL A N 1
ATOM 666 C CA . VAL A 1 84 ? -2.758 -4.842 4.806 1.00 95.88 84 VAL A CA 1
ATOM 667 C C . VAL A 1 84 ? -3.017 -4.071 6.087 1.00 95.88 84 VAL A C 1
ATOM 669 O O . VAL A 1 84 ? -4.092 -4.213 6.669 1.00 95.88 84 VAL A O 1
ATOM 672 N N . ALA A 1 85 ? -2.051 -3.266 6.526 1.00 96.44 85 ALA A N 1
ATOM 673 C CA . ALA A 1 85 ? -2.286 -2.241 7.535 1.00 96.44 85 ALA A CA 1
ATOM 674 C C . ALA A 1 85 ? -2.339 -0.869 6.873 1.00 96.44 85 ALA A C 1
ATOM 676 O O . ALA A 1 85 ? -1.450 -0.537 6.093 1.00 96.44 85 ALA A O 1
ATOM 677 N N . VAL A 1 86 ? -3.328 -0.060 7.231 1.00 95.56 86 VAL A N 1
ATOM 678 C CA . VAL A 1 86 ? -3.446 1.340 6.825 1.00 95.56 86 VAL A CA 1
ATOM 679 C C . VAL A 1 86 ? -3.319 2.214 8.066 1.00 95.56 86 VAL A C 1
ATOM 681 O O . VAL A 1 86 ? -4.017 2.020 9.063 1.00 95.56 86 VAL A O 1
ATOM 684 N N . ILE A 1 87 ? -2.416 3.184 8.000 1.00 95.00 87 ILE A N 1
ATOM 685 C CA . ILE A 1 87 ? -2.149 4.166 9.041 1.00 95.00 87 ILE A CA 1
ATOM 686 C C . ILE A 1 87 ? -2.461 5.539 8.458 1.00 95.00 87 ILE A C 1
ATOM 688 O O . ILE A 1 87 ? -1.732 6.034 7.598 1.00 95.00 87 ILE A O 1
ATOM 692 N N . ASP A 1 88 ? -3.540 6.150 8.934 1.00 91.12 88 ASP A N 1
ATOM 693 C CA . ASP A 1 88 ? -3.882 7.533 8.615 1.00 91.12 88 ASP A CA 1
ATOM 694 C C . ASP A 1 88 ? -3.146 8.465 9.584 1.00 91.12 88 ASP A C 1
ATOM 696 O O . ASP A 1 88 ? -3.401 8.473 10.794 1.00 91.12 88 ASP A O 1
ATOM 700 N N . GLU A 1 89 ? -2.200 9.250 9.067 1.00 89.50 89 GLU A N 1
ATOM 701 C CA . GLU A 1 89 ? -1.401 10.139 9.907 1.00 89.50 89 GLU A CA 1
ATOM 702 C C . GLU A 1 89 ? -2.205 11.329 10.452 1.00 89.50 89 GLU A C 1
ATOM 704 O O . GLU A 1 89 ? -1.771 11.955 11.420 1.00 89.50 89 GLU A O 1
ATOM 709 N N . THR A 1 90 ? -3.388 11.617 9.899 1.00 85.12 90 THR A N 1
ATOM 710 C CA . THR A 1 90 ? -4.275 12.688 10.381 1.00 85.12 90 THR A CA 1
ATOM 711 C C . THR A 1 90 ? -4.959 12.339 11.703 1.00 85.12 90 THR A C 1
ATOM 713 O O . THR A 1 90 ? -5.336 13.234 12.458 1.00 85.12 90 THR A O 1
ATOM 716 N N . LEU A 1 91 ? -5.048 11.049 12.046 1.00 83.50 91 LEU A N 1
ATOM 717 C CA . LEU A 1 91 ? -5.680 10.574 13.282 1.00 83.50 91 LEU A CA 1
ATOM 718 C C . LEU A 1 91 ? -4.731 10.593 14.496 1.00 83.50 91 LEU A C 1
ATOM 720 O O . LEU A 1 91 ? -5.160 10.358 15.628 1.00 83.50 91 LEU A O 1
ATOM 724 N N . LYS A 1 92 ? -3.445 10.920 14.289 1.00 71.19 92 LYS A N 1
ATOM 725 C CA . LYS A 1 92 ? -2.395 10.899 15.324 1.00 71.19 92 LYS A CA 1
ATOM 726 C C . LYS A 1 92 ? -2.644 11.841 16.508 1.00 71.19 92 LYS A C 1
ATOM 728 O O . LYS A 1 92 ? -2.085 11.595 17.573 1.00 71.19 92 LYS A O 1
ATOM 733 N N . SER A 1 93 ? -3.448 12.893 16.348 1.00 63.50 93 SER A N 1
ATOM 734 C CA . SER A 1 93 ? -3.673 13.913 17.385 1.00 63.50 93 SER A CA 1
ATOM 735 C C . SER A 1 93 ? -4.475 13.418 18.594 1.00 63.50 93 SER A C 1
ATOM 737 O O . SER A 1 93 ? -4.292 13.953 19.682 1.00 63.50 93 SER A O 1
ATOM 739 N N . ASN A 1 94 ? -5.318 12.391 18.429 1.00 61.62 94 ASN A N 1
ATOM 740 C CA . ASN A 1 94 ? -6.240 11.936 19.480 1.00 61.62 94 ASN A CA 1
ATOM 741 C C . ASN A 1 94 ? -5.939 10.516 19.985 1.00 61.62 94 ASN A C 1
ATOM 743 O O . ASN A 1 94 ? -6.127 10.225 21.162 1.00 61.62 94 ASN A O 1
ATOM 747 N N . SER A 1 95 ? -5.479 9.619 19.110 1.00 73.06 95 SER A N 1
ATOM 748 C CA . SER A 1 95 ? -4.964 8.289 19.465 1.00 73.06 95 SER A CA 1
ATOM 749 C C . SER A 1 95 ? -4.333 7.658 18.225 1.00 73.06 95 SER A C 1
ATOM 751 O O . SER A 1 95 ? -4.896 7.751 17.136 1.00 73.06 95 SER A O 1
ATOM 753 N N . LYS A 1 96 ? -3.170 7.005 18.355 1.00 84.81 96 LYS A N 1
ATOM 754 C CA . LYS A 1 96 ? -2.606 6.242 17.232 1.00 84.81 96 LYS A CA 1
ATOM 755 C C . LYS A 1 96 ? -3.560 5.094 16.901 1.00 84.81 96 LYS A C 1
ATOM 757 O O . LYS A 1 96 ? -3.825 4.256 17.761 1.00 84.81 96 LYS A O 1
ATOM 762 N N . MET A 1 97 ? -4.065 5.056 15.674 1.00 89.44 97 MET A N 1
ATOM 763 C CA . MET A 1 97 ? -4.952 4.001 15.190 1.00 89.44 97 MET A CA 1
ATOM 764 C C . MET A 1 97 ? -4.346 3.335 13.962 1.00 89.44 97 MET A C 1
ATOM 766 O O . MET A 1 97 ? -3.809 4.016 13.089 1.00 89.44 97 MET A O 1
ATOM 770 N N . CYS A 1 98 ? -4.448 2.011 13.906 1.00 93.31 98 CYS A N 1
ATOM 771 C CA . CYS A 1 98 ? -4.051 1.221 12.752 1.00 93.31 98 CYS A CA 1
ATOM 772 C C . CYS A 1 98 ? -5.216 0.355 12.300 1.00 93.31 98 CYS A C 1
ATOM 774 O O . CYS A 1 98 ? -5.806 -0.388 13.089 1.00 93.31 98 CYS A O 1
ATOM 776 N N . PHE A 1 99 ? -5.541 0.467 11.020 1.00 94.81 99 PHE A N 1
ATOM 777 C CA . PHE A 1 99 ? -6.599 -0.306 10.399 1.00 94.81 99 PHE A CA 1
ATOM 778 C C . PHE A 1 99 ? -5.993 -1.532 9.738 1.00 94.81 99 PHE A C 1
ATOM 780 O O . PHE A 1 99 ? -4.978 -1.406 9.061 1.00 94.81 99 PHE A O 1
ATOM 787 N N . VAL A 1 100 ? -6.591 -2.705 9.913 1.00 95.50 100 VAL A N 1
ATOM 788 C CA . VAL A 1 100 ? -6.163 -3.934 9.239 1.00 95.50 100 VAL A CA 1
ATOM 789 C C . VAL A 1 100 ? -7.261 -4.452 8.329 1.00 95.50 100 VAL A C 1
ATOM 791 O O . VAL A 1 100 ? -8.434 -4.448 8.687 1.00 95.50 100 VAL A O 1
ATOM 794 N N . MET A 1 101 ? -6.871 -4.943 7.162 1.00 94.44 101 MET A N 1
ATOM 795 C CA . MET A 1 101 ? -7.773 -5.559 6.197 1.00 94.44 101 MET A CA 1
ATOM 796 C C . MET A 1 101 ? -7.090 -6.755 5.522 1.00 94.44 101 MET A C 1
ATOM 798 O O . MET A 1 101 ? -5.858 -6.857 5.541 1.00 94.44 101 MET A O 1
ATOM 802 N N . PRO A 1 102 ? -7.845 -7.715 4.963 1.00 92.94 102 PRO A N 1
ATOM 803 C CA . PRO A 1 102 ? -7.258 -8.748 4.118 1.00 92.94 102 PRO A CA 1
ATOM 804 C C . PRO A 1 102 ? -6.583 -8.127 2.888 1.00 92.94 102 PRO A C 1
ATOM 806 O O . PRO A 1 102 ? -7.081 -7.164 2.309 1.00 92.94 102 PRO A O 1
ATOM 809 N N . LEU A 1 103 ? -5.451 -8.698 2.482 1.00 92.81 103 LEU A N 1
ATOM 810 C CA . LEU A 1 103 ? -4.814 -8.355 1.216 1.00 92.81 103 LEU A CA 1
ATOM 811 C C . LEU A 1 103 ? -5.567 -9.021 0.057 1.00 92.81 103 LEU A C 1
ATOM 813 O O . LEU A 1 103 ? -5.655 -10.250 -0.003 1.00 92.81 103 LEU A O 1
ATOM 817 N N . ASP A 1 104 ? -6.074 -8.213 -0.876 1.00 88.06 104 ASP A N 1
ATOM 818 C CA . ASP A 1 104 ? -6.639 -8.710 -2.130 1.00 88.06 104 ASP A CA 1
ATOM 819 C C . ASP A 1 104 ? -5.524 -9.138 -3.101 1.00 88.06 104 ASP A C 1
ATOM 821 O O . ASP A 1 104 ? -4.754 -8.327 -3.622 1.00 88.06 104 ASP A O 1
ATOM 825 N N . ARG A 1 105 ? -5.453 -10.448 -3.352 1.00 87.88 105 ARG A N 1
ATOM 826 C CA . ARG A 1 105 ? -4.468 -11.081 -4.240 1.00 87.88 105 ARG A CA 1
ATOM 827 C C . ARG A 1 105 ? -4.912 -11.173 -5.695 1.00 87.88 105 ARG A C 1
ATOM 829 O O . ARG A 1 105 ? -4.130 -11.656 -6.512 1.00 87.88 105 ARG A O 1
ATOM 836 N N . SER A 1 106 ? -6.128 -10.736 -6.031 1.00 85.50 106 SER A N 1
ATOM 837 C CA . SER A 1 106 ? -6.650 -10.801 -7.401 1.00 85.50 106 SER A CA 1
ATOM 838 C C . SER A 1 106 ? -5.801 -9.972 -8.373 1.00 85.50 106 SER A C 1
ATOM 840 O O . SER A 1 106 ? -5.490 -10.431 -9.470 1.00 85.50 106 SER A O 1
ATOM 842 N N . ASN A 1 107 ? -5.352 -8.792 -7.928 1.00 73.69 107 ASN A N 1
ATOM 843 C CA . ASN A 1 107 ? -4.565 -7.845 -8.723 1.00 73.69 107 ASN A CA 1
ATOM 844 C C . ASN A 1 107 ? -3.089 -7.746 -8.290 1.00 73.69 107 ASN A C 1
ATOM 846 O O . ASN A 1 107 ? -2.236 -7.353 -9.086 1.00 73.69 10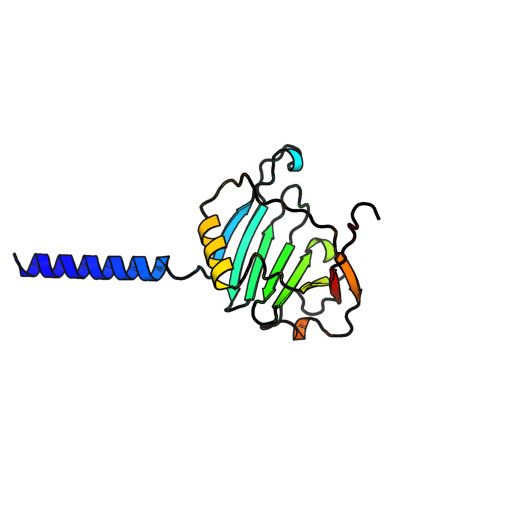7 ASN A O 1
ATOM 850 N N . LEU A 1 108 ? -2.763 -8.109 -7.044 1.00 84.88 108 LEU A N 1
ATOM 851 C CA . LEU A 1 108 ? -1.411 -8.035 -6.472 1.00 84.88 108 LEU A CA 1
ATOM 852 C C . LEU A 1 108 ? -1.013 -9.387 -5.876 1.00 84.88 108 LEU A C 1
ATOM 854 O O . LEU A 1 108 ? -1.216 -9.658 -4.695 1.00 84.88 108 LEU A O 1
ATOM 858 N N . ARG A 1 109 ? -0.439 -10.256 -6.712 1.00 88.88 109 ARG A N 1
ATOM 859 C CA . ARG A 1 109 ? -0.187 -11.656 -6.346 1.00 88.88 109 ARG A CA 1
ATOM 860 C C . ARG A 1 109 ? 0.888 -11.830 -5.273 1.00 88.88 109 ARG A C 1
ATOM 862 O O . ARG A 1 109 ? 0.715 -12.631 -4.356 1.00 88.88 109 ARG A O 1
ATOM 869 N N . ASP A 1 110 ? 1.998 -11.109 -5.390 1.00 93.81 110 ASP A N 1
ATOM 870 C CA . ASP A 1 110 ? 3.185 -11.271 -4.547 1.00 93.81 110 ASP A CA 1
ATOM 871 C C . ASP A 1 110 ? 4.007 -9.970 -4.450 1.00 93.81 110 ASP A C 1
ATOM 873 O O . ASP A 1 110 ? 3.832 -9.033 -5.240 1.00 93.81 110 ASP A O 1
ATOM 877 N N . ALA A 1 111 ? 4.901 -9.915 -3.457 1.00 94.31 111 ALA A N 1
ATOM 878 C CA . ALA A 1 111 ? 5.706 -8.734 -3.152 1.00 94.31 111 ALA A CA 1
ATOM 879 C C . ALA A 1 111 ? 6.630 -8.353 -4.321 1.00 94.31 111 ALA A C 1
ATOM 881 O O . ALA A 1 111 ? 6.810 -7.177 -4.643 1.00 94.31 111 ALA A O 1
ATOM 882 N N . ASP A 1 112 ? 7.180 -9.345 -5.020 1.00 92.94 112 ASP A N 1
ATOM 883 C CA . ASP A 1 112 ? 8.023 -9.133 -6.195 1.00 92.94 112 ASP A CA 1
ATOM 884 C C . ASP A 1 112 ? 7.252 -8.474 -7.346 1.00 92.94 112 ASP A C 1
ATOM 886 O O . ASP A 1 112 ? 7.767 -7.549 -7.982 1.00 92.94 112 ASP A O 1
ATOM 890 N N . THR A 1 113 ? 6.007 -8.890 -7.591 1.00 92.25 113 THR A N 1
ATOM 891 C CA . THR A 1 113 ? 5.117 -8.262 -8.576 1.00 92.25 113 THR A CA 1
ATOM 892 C C . THR A 1 113 ? 4.861 -6.799 -8.222 1.00 92.25 113 THR A C 1
ATOM 894 O O . THR A 1 113 ? 5.007 -5.927 -9.083 1.00 92.25 113 THR A O 1
ATOM 897 N N . MET A 1 114 ? 4.571 -6.506 -6.951 1.00 93.56 114 MET A N 1
ATOM 898 C CA . MET A 1 114 ? 4.378 -5.133 -6.477 1.00 93.56 114 MET A CA 1
ATOM 899 C C . MET A 1 114 ? 5.645 -4.284 -6.655 1.00 93.56 114 MET A C 1
ATOM 901 O O . MET A 1 114 ? 5.580 -3.177 -7.189 1.00 93.56 114 MET A O 1
ATOM 905 N N . ARG A 1 115 ? 6.819 -4.816 -6.298 1.00 94.31 115 ARG A N 1
ATOM 906 C CA . ARG A 1 115 ? 8.112 -4.127 -6.453 1.00 94.31 115 ARG A CA 1
ATOM 907 C C . ARG A 1 115 ? 8.435 -3.830 -7.914 1.00 94.31 115 ARG A C 1
ATOM 909 O O . ARG A 1 115 ? 8.882 -2.729 -8.233 1.00 94.31 115 ARG A O 1
ATOM 916 N N . ARG A 1 116 ? 8.189 -4.779 -8.826 1.00 91.56 116 ARG A N 1
ATOM 917 C CA . ARG A 1 116 ? 8.354 -4.557 -10.276 1.00 91.56 116 ARG A CA 1
ATOM 918 C C . ARG A 1 116 ? 7.402 -3.477 -10.781 1.00 91.56 116 ARG A C 1
ATOM 920 O O . ARG A 1 116 ? 7.822 -2.637 -11.575 1.00 91.56 116 ARG A O 1
ATOM 927 N N . ALA A 1 117 ? 6.146 -3.491 -10.334 1.00 90.31 117 ALA A N 1
ATOM 928 C CA . ALA A 1 117 ? 5.167 -2.473 -10.698 1.00 90.31 117 ALA A CA 1
ATOM 929 C C . ALA A 1 117 ? 5.602 -1.083 -10.209 1.00 90.31 117 ALA A C 1
ATOM 931 O O . ALA A 1 117 ? 5.639 -0.152 -11.010 1.00 90.31 117 ALA A O 1
ATOM 932 N N . ALA A 1 118 ? 6.033 -0.964 -8.951 1.00 92.00 118 ALA A N 1
ATOM 933 C CA . ALA A 1 118 ? 6.548 0.281 -8.387 1.00 92.00 118 ALA A CA 1
ATOM 934 C C . ALA A 1 118 ? 7.774 0.802 -9.153 1.00 92.00 118 ALA A C 1
ATOM 936 O O . ALA A 1 118 ? 7.801 1.963 -9.548 1.00 92.00 118 ALA A O 1
ATOM 937 N N . GLY A 1 119 ? 8.745 -0.068 -9.461 1.00 91.69 119 GLY A N 1
ATOM 938 C CA . GLY A 1 119 ? 9.923 0.308 -10.250 1.00 91.69 119 GLY A CA 1
ATOM 939 C C . GLY A 1 119 ? 9.589 0.805 -11.658 1.00 91.69 119 GLY A C 1
ATOM 940 O O . GLY A 1 119 ? 10.215 1.736 -12.153 1.00 91.69 119 GLY A O 1
ATOM 941 N N . ARG A 1 120 ? 8.569 0.223 -12.303 1.00 88.94 120 ARG A N 1
ATOM 942 C CA . ARG A 1 120 ? 8.069 0.697 -13.606 1.00 88.94 120 ARG A CA 1
ATOM 943 C C . ARG A 1 120 ? 7.318 2.024 -13.509 1.00 88.94 120 ARG A C 1
ATOM 945 O O . ARG A 1 120 ? 7.208 2.718 -14.517 1.00 88.94 120 ARG A O 1
ATOM 952 N N . SER A 1 121 ? 6.777 2.354 -12.341 1.00 89.56 121 SER A N 1
ATOM 953 C CA . SER A 1 121 ? 6.047 3.600 -12.098 1.00 89.56 121 SER A CA 1
ATOM 954 C C . SER A 1 121 ? 6.961 4.780 -11.777 1.00 89.56 121 SER A C 1
ATOM 956 O O . SER A 1 121 ? 6.535 5.910 -11.970 1.00 89.56 121 SER A O 1
ATOM 958 N N . THR A 1 122 ? 8.213 4.547 -11.368 1.00 89.31 122 THR A N 1
ATOM 959 C CA . THR A 1 122 ? 9.197 5.612 -11.089 1.00 89.31 122 THR A CA 1
ATOM 960 C C . THR A 1 122 ? 9.377 6.589 -12.254 1.00 89.31 122 THR A C 1
ATOM 962 O O . THR A 1 122 ? 9.567 7.776 -12.031 1.00 89.31 122 THR A O 1
ATOM 965 N N . ASN A 1 123 ? 9.285 6.103 -13.495 1.00 82.06 123 ASN A N 1
ATOM 966 C CA . ASN A 1 123 ? 9.464 6.916 -14.704 1.00 82.06 123 ASN A CA 1
ATOM 967 C C . ASN A 1 123 ? 8.131 7.386 -15.315 1.00 82.06 123 ASN A C 1
ATOM 969 O O . ASN A 1 123 ? 8.087 7.738 -16.493 1.00 82.06 123 ASN A O 1
ATOM 973 N N . LYS A 1 124 ? 7.019 7.289 -14.574 1.00 82.12 124 LYS A N 1
ATOM 974 C CA . LYS A 1 124 ? 5.694 7.698 -15.050 1.00 82.12 124 LYS A CA 1
ATOM 975 C C . LYS A 1 124 ? 5.257 8.971 -14.343 1.00 82.12 124 LYS A C 1
ATOM 977 O O . LYS A 1 124 ? 4.885 8.930 -13.178 1.00 82.12 124 LYS A O 1
ATOM 982 N N . ASP A 1 125 ? 5.194 10.058 -15.100 1.00 68.69 125 ASP A N 1
ATOM 983 C CA . ASP A 1 125 ? 4.789 11.369 -14.576 1.00 68.69 125 ASP A CA 1
ATOM 984 C C . ASP A 1 125 ? 3.273 11.608 -14.649 1.00 68.69 125 ASP A C 1
ATOM 986 O O . ASP A 1 125 ? 2.744 12.545 -14.056 1.00 68.69 125 ASP A O 1
ATOM 990 N N . SER A 1 126 ? 2.545 10.761 -15.382 1.00 65.81 126 SER A N 1
ATOM 991 C CA . SER A 1 126 ? 1.085 10.803 -15.447 1.00 65.81 126 SER A CA 1
ATOM 992 C C . SER A 1 126 ? 0.493 9.417 -15.685 1.00 65.81 126 SER A C 1
ATOM 994 O O . SER A 1 126 ? 1.127 8.522 -16.252 1.00 65.81 126 SER A O 1
ATOM 996 N N . GLN A 1 127 ? -0.742 9.229 -15.226 1.00 68.94 127 GLN A N 1
ATOM 997 C CA . GLN A 1 127 ? -1.510 8.007 -15.427 1.00 68.94 127 GLN A CA 1
ATOM 998 C C . GLN A 1 127 ? -2.916 8.400 -15.883 1.00 68.94 127 GLN A C 1
ATOM 1000 O O . GLN A 1 127 ? -3.564 9.241 -15.269 1.00 68.94 127 GLN A O 1
ATOM 1005 N N . THR A 1 128 ? -3.388 7.813 -16.983 1.00 61.81 128 THR A N 1
ATOM 1006 C CA . THR A 1 128 ? -4.735 8.074 -17.528 1.00 61.81 128 THR A CA 1
ATOM 1007 C C . THR A 1 128 ? -5.817 7.213 -16.874 1.00 61.81 128 THR A C 1
ATOM 1009 O O . THR A 1 128 ? -7.006 7.460 -17.055 1.00 61.81 128 THR A O 1
ATOM 1012 N N . LYS A 1 129 ? -5.406 6.178 -16.135 1.00 67.38 129 LYS A N 1
ATOM 1013 C CA . LYS A 1 129 ? -6.240 5.193 -15.437 1.00 67.38 129 LYS A CA 1
ATOM 1014 C C . LYS A 1 129 ? -5.565 4.841 -14.111 1.00 67.38 129 LYS A C 1
ATOM 1016 O O . LYS A 1 129 ? -4.360 5.037 -13.985 1.00 67.38 129 LYS A O 1
ATOM 1021 N N . GLY A 1 130 ? -6.317 4.289 -13.160 1.00 67.06 130 GLY A N 1
ATOM 1022 C CA . GLY A 1 130 ? -5.774 3.860 -11.861 1.00 67.06 130 GLY A CA 1
ATOM 1023 C C . GLY A 1 130 ? -6.379 4.566 -10.649 1.00 67.06 130 GLY A C 1
ATOM 1024 O O . GLY A 1 130 ? -5.778 4.546 -9.583 1.00 67.06 130 GLY A O 1
ATOM 1025 N N . TRP A 1 131 ? -7.542 5.200 -10.812 1.00 76.38 131 TRP A N 1
ATOM 1026 C CA . TRP A 1 131 ? -8.401 5.576 -9.695 1.00 76.38 131 TRP A CA 1
ATOM 1027 C C . TRP A 1 131 ? -9.515 4.546 -9.567 1.00 76.38 131 TRP A C 1
ATOM 1029 O O . TRP A 1 131 ? -10.230 4.308 -10.542 1.00 76.38 131 TRP A O 1
ATOM 1039 N N . ASP A 1 132 ? -9.658 3.980 -8.378 1.00 79.88 132 ASP A N 1
ATOM 1040 C CA . ASP A 1 132 ? -10.836 3.228 -7.975 1.00 79.88 132 ASP A CA 1
ATOM 1041 C C . ASP A 1 132 ? -11.180 3.620 -6.537 1.00 79.88 132 ASP A C 1
ATOM 1043 O O . ASP A 1 132 ? -10.292 3.798 -5.701 1.00 79.88 132 ASP A O 1
ATOM 1047 N N . GLU A 1 133 ? -12.465 3.811 -6.272 1.00 82.25 133 GLU A N 1
ATOM 1048 C CA . GLU A 1 133 ? -12.975 4.231 -4.973 1.00 82.25 133 GLU A CA 1
ATOM 1049 C C . GLU A 1 133 ? -13.987 3.188 -4.505 1.00 82.25 133 GLU A C 1
ATOM 1051 O O . GLU A 1 133 ? -15.068 3.054 -5.079 1.00 82.25 133 GLU A O 1
ATOM 1056 N N . SER A 1 134 ? -13.650 2.472 -3.433 1.00 83.56 134 SER A N 1
ATOM 1057 C CA . SER A 1 134 ? -14.540 1.491 -2.821 1.00 83.56 134 SER A CA 1
ATOM 1058 C C . SER A 1 134 ? -14.953 1.932 -1.421 1.00 83.56 134 SER A C 1
ATOM 1060 O O . SER A 1 134 ? -14.125 2.300 -0.591 1.00 83.56 134 SER A O 1
ATOM 1062 N N . TRP A 1 135 ? -16.255 1.850 -1.162 1.00 87.19 135 TRP A N 1
ATOM 1063 C CA . TRP A 1 135 ? -16.892 2.135 0.124 1.00 87.19 135 TRP A CA 1
ATOM 1064 C C . TRP A 1 135 ? -17.504 0.854 0.687 1.00 87.19 135 TRP A C 1
ATOM 1066 O O . TRP A 1 135 ? -18.680 0.806 1.017 1.00 87.19 135 TRP A O 1
ATOM 1076 N N . GLN A 1 136 ? -16.743 -0.232 0.706 1.00 91.12 136 GLN A N 1
ATOM 1077 C CA . GLN A 1 136 ? -17.246 -1.569 1.035 1.00 91.12 136 GLN A CA 1
ATOM 1078 C C . GLN A 1 136 ? -16.603 -2.116 2.306 1.00 91.12 136 GLN A C 1
ATOM 1080 O O . GLN A 1 136 ? -16.347 -3.308 2.399 1.00 91.12 136 GLN A O 1
ATOM 1085 N N . TYR A 1 137 ? -16.317 -1.252 3.280 1.00 90.81 137 TYR A N 1
ATOM 1086 C CA . TYR A 1 137 ? -15.661 -1.651 4.521 1.00 90.81 137 TYR A CA 1
ATOM 1087 C C . TYR A 1 137 ? -16.393 -1.112 5.745 1.00 90.81 137 TYR A C 1
ATOM 1089 O O . TYR A 1 137 ? -16.722 0.073 5.796 1.00 90.81 137 TYR A O 1
ATOM 1097 N N . LEU A 1 138 ? -16.605 -1.977 6.740 1.00 92.06 138 LEU A N 1
ATOM 1098 C CA . LEU A 1 138 ? -17.106 -1.601 8.061 1.00 92.06 138 LEU A CA 1
ATOM 1099 C C . LEU A 1 138 ? -16.022 -1.797 9.129 1.00 92.06 138 LEU A C 1
ATOM 1101 O O . LEU A 1 138 ? -15.341 -2.825 9.123 1.00 92.06 138 LEU A O 1
ATOM 1105 N N . PRO A 1 139 ? -15.855 -0.839 10.058 1.00 92.00 139 PRO A N 1
ATOM 1106 C CA . PRO A 1 139 ? -14.912 -0.985 11.152 1.00 92.00 139 PRO A CA 1
ATOM 1107 C C . PRO A 1 139 ? -15.464 -1.924 12.232 1.00 92.00 139 PRO A C 1
ATOM 1109 O O . PRO A 1 139 ? -16.573 -1.734 12.731 1.00 92.00 139 PRO A O 1
ATOM 1112 N N . ALA A 1 140 ? -14.647 -2.880 12.661 1.00 91.19 140 ALA A N 1
ATOM 1113 C CA . ALA A 1 140 ? -14.913 -3.765 13.787 1.00 91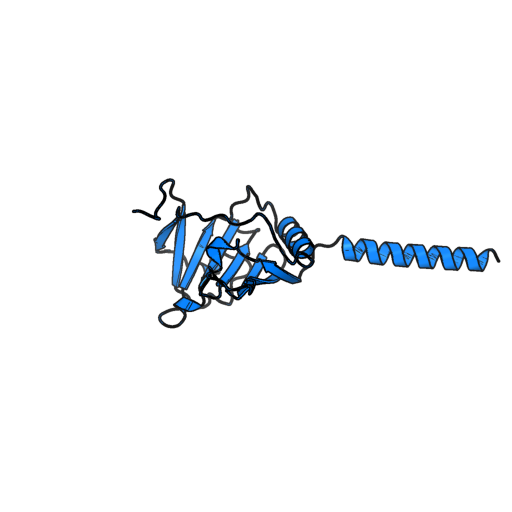.19 140 ALA A CA 1
ATOM 1114 C C . ALA A 1 140 ? -13.775 -3.678 14.822 1.00 91.19 140 ALA A C 1
ATOM 1116 O O . ALA A 1 140 ? -12.597 -3.551 14.460 1.00 91.19 140 ALA A O 1
ATOM 1117 N N . PRO A 1 141 ? -14.084 -3.724 16.132 1.00 86.19 141 PRO A N 1
ATOM 1118 C CA . PRO A 1 141 ? -13.054 -3.770 17.158 1.00 86.19 141 PRO A CA 1
ATOM 1119 C C . PRO A 1 141 ? -12.269 -5.080 17.060 1.00 86.19 141 PRO A C 1
ATOM 1121 O O . PRO A 1 141 ? -12.837 -6.151 16.856 1.00 86.19 141 PRO A O 1
ATOM 1124 N N . MET A 1 142 ? -10.957 -5.003 17.265 1.00 87.00 142 MET A N 1
ATOM 1125 C CA . MET A 1 142 ? -10.111 -6.189 17.314 1.00 87.00 142 MET A CA 1
ATOM 1126 C C . MET A 1 142 ? -9.899 -6.670 18.741 1.00 87.00 142 MET A C 1
ATOM 1128 O O . MET A 1 142 ? -9.567 -5.888 19.630 1.00 87.00 142 MET A O 1
ATOM 1132 N N . VAL A 1 143 ? -10.029 -7.981 18.937 1.00 77.94 143 VAL A N 1
ATOM 1133 C CA . VAL A 1 143 ? -9.742 -8.648 20.219 1.00 77.94 143 VAL A CA 1
ATOM 1134 C C . VAL A 1 143 ? -8.250 -8.988 20.348 1.00 77.94 143 VAL A C 1
ATOM 1136 O O . VAL A 1 143 ? -7.715 -9.086 21.449 1.00 77.94 143 VAL A O 1
ATOM 1139 N N . VAL A 1 144 ? -7.554 -9.147 19.219 1.00 82.50 144 VAL A N 1
ATOM 1140 C CA . VAL A 1 144 ? -6.129 -9.496 19.161 1.00 82.50 144 VAL A CA 1
ATOM 1141 C C . VAL A 1 144 ? -5.302 -8.250 18.859 1.00 82.50 144 VAL A C 1
ATOM 1143 O O . VAL A 1 144 ? -5.690 -7.421 18.038 1.00 82.50 144 VAL A O 1
ATOM 1146 N N . ASN A 1 145 ? -4.130 -8.130 19.488 1.00 84.44 145 ASN A N 1
ATOM 1147 C CA . ASN A 1 145 ? -3.165 -7.091 19.135 1.00 84.44 145 ASN A CA 1
ATOM 1148 C C . ASN A 1 145 ? -2.670 -7.306 17.695 1.00 84.44 145 ASN A C 1
ATOM 1150 O O . ASN A 1 145 ? -1.974 -8.289 17.426 1.00 84.44 145 ASN A O 1
ATOM 1154 N N . GLY A 1 146 ? -2.991 -6.372 16.795 1.00 85.44 146 GLY A N 1
ATOM 1155 C CA . GLY A 1 146 ? -2.639 -6.468 15.380 1.00 85.44 146 GLY A CA 1
ATOM 1156 C C . GLY A 1 146 ? -1.135 -6.522 15.113 1.00 85.44 146 GLY A C 1
ATOM 1157 O O . GLY A 1 146 ? -0.736 -7.083 14.103 1.00 85.44 146 GLY A O 1
ATOM 1158 N N . GLN A 1 147 ? -0.283 -6.090 16.051 1.00 90.81 147 GLN A N 1
ATOM 1159 C CA . GLN A 1 147 ? 1.174 -6.250 15.933 1.00 90.81 147 GLN A CA 1
ATOM 1160 C C . GLN A 1 147 ? 1.616 -7.700 15.723 1.00 90.81 147 GLN A C 1
ATOM 1162 O O . GLN A 1 147 ? 2.597 -7.950 15.038 1.00 90.81 147 GLN A O 1
ATOM 1167 N N . LYS A 1 148 ? 0.890 -8.663 16.303 1.00 91.50 148 LYS A N 1
ATOM 1168 C CA . LYS A 1 148 ? 1.213 -10.092 16.186 1.00 91.50 148 LYS A CA 1
ATOM 1169 C C . LYS A 1 148 ? 0.740 -10.713 14.870 1.00 91.50 148 LYS A C 1
ATOM 1171 O O . LYS A 1 148 ? 1.008 -11.884 14.630 1.00 91.50 148 LYS A O 1
ATOM 1176 N N . ILE A 1 149 ? -0.021 -9.965 14.073 1.00 92.69 149 ILE A N 1
ATOM 1177 C CA . ILE A 1 149 ? -0.570 -10.431 12.798 1.00 92.69 149 ILE A CA 1
ATOM 1178 C C . ILE A 1 149 ? 0.439 -10.237 11.669 1.00 92.69 149 ILE A C 1
ATOM 1180 O O . ILE A 1 149 ? 0.398 -11.004 10.717 1.00 92.69 149 ILE A O 1
ATOM 1184 N N . PHE A 1 150 ? 1.313 -9.237 11.776 1.00 95.06 150 PHE A N 1
ATOM 1185 C CA . PHE A 1 150 ? 2.287 -8.874 10.751 1.00 95.06 150 PHE A CA 1
ATOM 1186 C C . PHE A 1 150 ? 3.661 -9.478 11.036 1.00 95.06 150 PHE A C 1
ATOM 1188 O O . PHE A 1 150 ? 4.051 -9.633 12.195 1.00 95.06 150 PHE A O 1
ATOM 1195 N N . ASP A 1 151 ? 4.398 -9.788 9.972 1.00 92.38 151 ASP A N 1
ATOM 1196 C CA . ASP A 1 151 ? 5.768 -10.289 10.040 1.00 92.38 151 ASP A CA 1
ATOM 1197 C C . ASP A 1 151 ? 6.663 -9.590 8.994 1.00 92.38 151 ASP A C 1
ATOM 1199 O O . ASP A 1 151 ? 6.532 -9.864 7.797 1.00 92.38 151 ASP A O 1
ATOM 1203 N N . PRO A 1 152 ? 7.566 -8.680 9.407 1.00 94.50 152 PRO A N 1
ATOM 1204 C CA . PRO A 1 152 ? 7.825 -8.259 10.789 1.00 94.50 152 PRO A CA 1
ATOM 1205 C C . PRO A 1 152 ? 6.699 -7.383 11.392 1.00 94.50 152 PRO A C 1
ATOM 1207 O O . PRO A 1 152 ? 5.846 -6.875 10.659 1.00 94.50 152 PRO A O 1
ATOM 1210 N N . PRO A 1 153 ? 6.692 -7.160 12.723 1.00 94.75 153 PRO A N 1
ATOM 1211 C CA . PRO A 1 153 ? 5.791 -6.202 13.369 1.00 94.75 153 PRO A CA 1
ATOM 1212 C C . PRO A 1 153 ? 5.944 -4.780 12.805 1.00 94.75 153 PRO A C 1
ATOM 1214 O O . PRO A 1 153 ? 7.039 -4.379 12.414 1.00 94.75 153 PRO A O 1
ATOM 1217 N N . ILE A 1 154 ? 4.859 -3.998 12.807 1.00 95.44 154 ILE A N 1
ATOM 1218 C CA . ILE A 1 154 ? 4.811 -2.667 12.178 1.00 95.44 154 ILE A CA 1
ATOM 1219 C C . ILE A 1 154 ? 5.217 -1.580 13.186 1.00 95.44 154 ILE A C 1
ATOM 1221 O O . ILE A 1 154 ? 4.437 -1.295 14.103 1.00 95.44 154 ILE A O 1
ATOM 1225 N N . PRO A 1 155 ? 6.361 -0.892 13.009 1.00 93.88 155 PRO A N 1
ATOM 1226 C CA . PRO A 1 155 ? 6.844 0.091 13.983 1.00 93.88 155 PRO A CA 1
ATOM 1227 C C . PRO A 1 155 ? 5.877 1.262 14.214 1.00 93.88 155 PRO A C 1
ATOM 1229 O O . PRO A 1 155 ? 5.655 1.686 15.346 1.00 93.88 155 PRO A O 1
ATOM 1232 N N . GLU A 1 156 ? 5.233 1.775 13.162 1.00 92.81 156 GLU A N 1
ATOM 1233 C CA . GLU A 1 156 ? 4.311 2.916 13.259 1.00 92.81 156 GLU A CA 1
ATOM 1234 C C . GLU A 1 156 ? 3.046 2.616 14.073 1.00 92.81 156 GLU A C 1
ATOM 1236 O O . GLU A 1 156 ? 2.392 3.547 14.552 1.00 92.81 156 GLU A O 1
ATOM 1241 N N . CYS A 1 157 ? 2.724 1.336 14.263 1.00 92.62 157 CYS A N 1
ATOM 1242 C CA . CYS A 1 157 ? 1.556 0.878 15.005 1.00 92.62 157 CYS A CA 1
ATOM 1243 C C . CYS A 1 157 ? 1.880 0.479 16.453 1.00 92.62 157 CYS A C 1
ATOM 1245 O O . CYS A 1 157 ? 1.052 -0.147 17.123 1.00 92.62 157 CYS A O 1
ATOM 1247 N N . GLU A 1 158 ? 3.089 0.746 16.952 1.00 91.62 158 GLU A N 1
ATOM 1248 C CA . GLU A 1 158 ? 3.429 0.457 18.345 1.00 91.62 158 GLU A CA 1
ATOM 1249 C C . GLU A 1 158 ? 2.572 1.315 19.292 1.00 91.62 158 GLU A C 1
ATOM 1251 O O . GLU A 1 158 ? 2.495 2.542 19.164 1.00 91.62 158 GLU A O 1
ATOM 1256 N N . GLY A 1 159 ? 1.872 0.648 20.216 1.00 88.31 159 GLY A N 1
ATOM 1257 C CA . GLY A 1 159 ? 0.904 1.282 21.116 1.00 88.31 159 GLY A CA 1
ATOM 1258 C C . GLY A 1 159 ? -0.374 1.785 20.430 1.00 88.31 159 GLY A C 1
ATOM 1259 O O . GLY A 1 159 ? -1.158 2.488 21.063 1.00 88.31 159 GLY A O 1
ATOM 1260 N N . ALA A 1 160 ? -0.596 1.455 19.153 1.00 90.31 160 ALA A N 1
ATOM 1261 C CA . ALA A 1 160 ? -1.795 1.865 18.434 1.00 90.31 160 ALA A CA 1
ATOM 1262 C C . ALA A 1 160 ? -3.011 1.002 18.797 1.00 90.31 160 ALA A C 1
ATOM 1264 O O . ALA A 1 160 ? -2.906 -0.205 19.038 1.00 90.31 160 ALA A O 1
ATOM 1265 N N . ARG A 1 161 ? -4.195 1.618 18.767 1.00 90.31 161 ARG A N 1
ATOM 1266 C CA . ARG A 1 161 ? -5.465 0.893 18.768 1.00 90.31 161 ARG A CA 1
ATOM 1267 C C . ARG A 1 161 ? -5.678 0.272 17.392 1.00 90.31 161 ARG A C 1
ATOM 1269 O O . ARG A 1 161 ? -5.643 0.971 16.381 1.00 90.31 161 ARG A O 1
ATOM 1276 N N . TRP A 1 162 ? -5.946 -1.026 17.371 1.00 92.25 162 TRP A N 1
ATOM 1277 C CA . TRP A 1 162 ? -6.217 -1.755 16.140 1.00 92.25 162 TRP A CA 1
ATOM 1278 C C . TRP A 1 162 ? -7.713 -1.824 15.840 1.00 92.25 162 TRP A C 1
ATOM 1280 O O . TRP A 1 162 ? -8.530 -2.073 16.731 1.00 92.25 162 TRP A O 1
ATOM 1290 N N . VAL A 1 163 ? -8.056 -1.601 14.575 1.00 93.56 163 VAL A N 1
ATOM 1291 C CA . VAL A 1 163 ? -9.420 -1.685 14.046 1.00 93.56 163 VAL A CA 1
ATOM 1292 C C . VAL A 1 163 ? -9.387 -2.567 12.807 1.00 93.56 163 VAL A C 1
ATOM 1294 O O . VAL A 1 163 ? -8.571 -2.354 11.916 1.00 93.56 163 VAL A O 1
ATOM 1297 N N . GLN A 1 164 ? -10.261 -3.561 12.737 1.00 94.50 164 GLN A N 1
ATOM 1298 C CA . GLN A 1 164 ? -10.401 -4.392 11.548 1.00 94.50 164 GLN A CA 1
ATOM 1299 C C . GLN A 1 164 ? -11.382 -3.730 10.585 1.00 94.50 164 GLN A C 1
ATOM 1301 O O . GLN A 1 164 ? -12.389 -3.178 11.016 1.00 94.50 164 GLN A O 1
ATOM 1306 N N . LEU A 1 165 ? -11.076 -3.765 9.294 1.00 93.69 165 LEU A N 1
ATOM 1307 C CA . LEU A 1 165 ? -11.967 -3.337 8.225 1.00 93.69 165 LEU A CA 1
ATOM 1308 C C . LEU A 1 165 ? -12.502 -4.583 7.522 1.00 93.69 165 LEU A C 1
ATOM 1310 O O . LEU A 1 165 ? -11.772 -5.259 6.792 1.00 93.69 165 LEU A O 1
ATOM 1314 N N . ASP A 1 166 ? -13.775 -4.877 7.759 1.00 91.56 166 ASP A N 1
ATOM 1315 C CA . ASP A 1 166 ? -14.460 -6.025 7.177 1.00 91.56 166 ASP A CA 1
ATOM 1316 C C . ASP A 1 166 ? -15.130 -5.642 5.868 1.00 91.56 166 ASP A C 1
ATOM 1318 O O . ASP A 1 166 ? -15.873 -4.662 5.805 1.00 91.56 166 ASP A O 1
ATOM 1322 N N . TYR A 1 167 ? -14.871 -6.432 4.825 1.00 89.75 167 TYR A N 1
ATOM 1323 C CA . TYR A 1 167 ? -15.500 -6.222 3.531 1.00 89.75 167 TYR A CA 1
ATOM 1324 C C . TYR A 1 167 ? -17.001 -6.516 3.606 1.00 89.75 167 TYR A C 1
ATOM 1326 O O . TYR A 1 167 ? -17.417 -7.567 4.097 1.00 89.75 167 TYR A O 1
ATOM 1334 N N . VAL A 1 168 ? -17.811 -5.616 3.058 1.00 90.31 168 VAL A N 1
ATOM 1335 C CA . VAL A 1 168 ? -19.262 -5.758 2.944 1.00 90.31 168 VAL A CA 1
ATOM 1336 C C . VAL A 1 168 ? -19.705 -5.550 1.503 1.00 90.31 168 VAL A C 1
ATOM 1338 O O . VAL A 1 168 ? -19.200 -4.683 0.800 1.00 90.31 168 VAL A O 1
ATOM 1341 N N . ALA A 1 169 ? -20.691 -6.327 1.051 1.00 87.38 169 ALA A N 1
ATOM 1342 C CA . ALA A 1 169 ? -21.175 -6.233 -0.329 1.00 87.38 169 ALA A CA 1
ATOM 1343 C C . ALA A 1 169 ? -21.804 -4.860 -0.644 1.00 87.38 169 ALA A C 1
ATOM 1345 O O . ALA A 1 169 ? -21.679 -4.350 -1.759 1.00 87.38 169 ALA A O 1
ATOM 1346 N N . ASN A 1 170 ? -22.460 -4.251 0.347 1.00 87.75 170 ASN A N 1
ATOM 1347 C CA . ASN A 1 170 ? -23.179 -2.994 0.183 1.00 87.75 170 ASN A CA 1
ATOM 1348 C C . ASN A 1 170 ? -22.231 -1.790 0.198 1.00 87.75 170 ASN A C 1
ATOM 1350 O O . ASN A 1 170 ? -21.351 -1.686 1.053 1.00 87.75 170 ASN A O 1
ATOM 1354 N N . ASN A 1 171 ? -22.474 -0.840 -0.703 1.00 87.44 171 ASN A N 1
ATOM 1355 C CA . ASN A 1 171 ? -21.764 0.433 -0.751 1.00 87.44 171 ASN A CA 1
ATOM 1356 C C . ASN A 1 171 ? -22.201 1.343 0.417 1.00 87.44 171 ASN A C 1
ATOM 1358 O O . ASN A 1 171 ? -23.373 1.688 0.532 1.00 87.44 171 ASN A O 1
ATOM 1362 N N . GLN A 1 172 ? -21.248 1.737 1.259 1.00 88.38 172 GLN A N 1
ATOM 1363 C CA . GLN A 1 172 ? -21.433 2.554 2.461 1.00 88.38 172 GLN A CA 1
ATOM 1364 C C . GLN A 1 172 ? -21.414 4.069 2.191 1.00 88.38 172 GLN A C 1
ATOM 1366 O O . GLN A 1 172 ? -21.606 4.850 3.115 1.00 88.38 172 GLN A O 1
ATOM 1371 N N . LYS A 1 173 ? -21.186 4.522 0.949 1.00 85.00 173 LYS A N 1
ATOM 1372 C CA . LYS A 1 173 ? -21.076 5.957 0.613 1.00 85.00 173 LYS A CA 1
ATOM 1373 C C . LYS A 1 173 ? -22.374 6.736 0.852 1.00 85.00 173 LYS A C 1
ATOM 1375 O O . LYS A 1 173 ? -22.338 7.947 1.044 1.00 85.00 173 LYS A O 1
ATOM 1380 N N . SER A 1 174 ? -23.508 6.048 0.785 1.00 74.56 174 SER A N 1
ATOM 1381 C CA . SER A 1 174 ? -24.853 6.616 0.911 1.00 74.56 174 SER A CA 1
ATOM 1382 C C . SER A 1 174 ? -25.694 5.907 1.976 1.00 74.56 174 SER A C 1
ATOM 1384 O O . SER A 1 174 ? -26.921 5.948 1.885 1.00 74.56 174 SER A O 1
ATOM 1386 N N . ALA A 1 175 ? -25.045 5.182 2.892 1.00 56.84 175 ALA A N 1
ATOM 1387 C CA . ALA A 1 175 ? -25.706 4.510 4.008 1.00 56.84 175 ALA A CA 1
ATOM 1388 C C . ALA A 1 175 ? -26.070 5.500 5.122 1.00 56.84 175 ALA A C 1
ATOM 1390 O O . ALA A 1 175 ? -25.323 6.491 5.302 1.00 56.84 175 ALA A O 1
#